Protein AF-A0A227GKV6-F1 (afdb_monomer_lite)

Radius of gyration: 29.91 Å; chains: 1; bounding box: 72×26×72 Å

Structure (mmCIF, N/CA/C/O backbone):
data_AF-A0A227GKV6-F1
#
_entry.id   AF-A0A227GKV6-F1
#
loop_
_atom_site.group_PDB
_atom_site.id
_atom_site.type_symbol
_atom_site.label_atom_id
_atom_site.label_alt_id
_atom_site.label_comp_id
_atom_site.label_asym_id
_atom_site.label_entity_id
_atom_site.label_seq_id
_atom_site.pdbx_PDB_ins_code
_atom_site.Cartn_x
_atom_site.Cartn_y
_atom_site.Cartn_z
_atom_site.occupancy
_atom_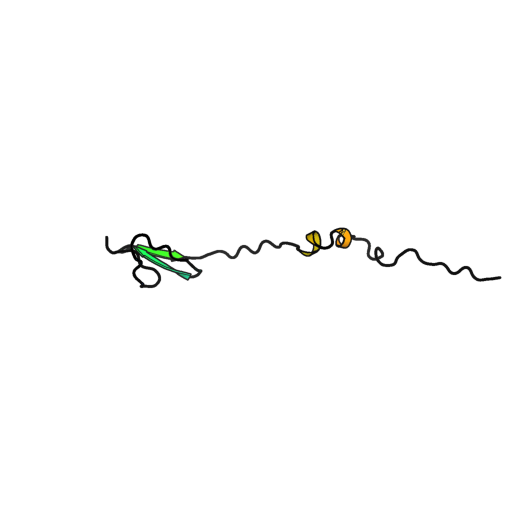site.B_iso_or_equiv
_atom_site.auth_seq_id
_atom_site.auth_comp_id
_atom_site.auth_asym_id
_atom_site.auth_atom_id
_atom_site.pdbx_PDB_model_num
ATOM 1 N N . THR A 1 1 ? -11.656 4.241 20.588 1.00 60.50 1 THR A N 1
ATOM 2 C CA . THR A 1 1 ? -11.644 4.529 19.138 1.00 60.50 1 THR A CA 1
ATOM 3 C C . THR A 1 1 ? -12.317 3.378 18.419 1.00 60.50 1 THR A C 1
ATOM 5 O O . THR A 1 1 ? -12.266 2.264 18.929 1.00 60.50 1 THR A O 1
ATOM 8 N N . ASN A 1 2 ? -12.944 3.613 17.264 1.00 76.44 2 ASN A N 1
ATOM 9 C CA . ASN A 1 2 ? -13.667 2.576 16.502 1.00 76.44 2 ASN A CA 1
ATOM 10 C C . ASN A 1 2 ? -12.746 1.476 15.925 1.00 76.44 2 ASN A C 1
ATOM 12 O O . ASN A 1 2 ? -13.217 0.514 15.330 1.00 76.44 2 ASN A O 1
ATOM 16 N N . GLY A 1 3 ? -11.440 1.566 16.194 1.00 89.12 3 GLY A N 1
ATOM 17 C CA . GLY A 1 3 ? -10.410 0.676 15.678 1.00 89.12 3 GLY A CA 1
ATOM 18 C C . GLY A 1 3 ? -9.902 1.138 14.317 1.00 89.12 3 GLY A C 1
ATOM 19 O O . GLY A 1 3 ? -10.452 2.062 13.720 1.00 89.12 3 GLY A O 1
ATOM 20 N N . THR A 1 4 ? -8.837 0.487 13.867 1.00 93.25 4 THR A N 1
ATOM 21 C CA . THR A 1 4 ? -8.337 0.572 12.495 1.00 93.25 4 THR A CA 1
ATOM 22 C C . THR A 1 4 ? -8.667 -0.745 11.817 1.00 93.25 4 THR A C 1
ATOM 24 O O . THR A 1 4 ? -8.507 -1.807 12.429 1.00 93.25 4 THR A O 1
ATOM 27 N N . MET A 1 5 ? -9.155 -0.680 10.585 1.00 95.12 5 MET A N 1
ATOM 28 C CA . MET A 1 5 ? -9.467 -1.859 9.787 1.00 95.12 5 MET A CA 1
ATOM 29 C C . MET A 1 5 ? -8.695 -1.795 8.475 1.00 95.12 5 MET A C 1
ATOM 31 O O . MET A 1 5 ? -8.502 -0.708 7.940 1.00 95.12 5 MET A O 1
ATOM 35 N N . VAL A 1 6 ? -8.262 -2.947 7.972 1.00 96.44 6 VAL A N 1
ATOM 36 C CA . VAL A 1 6 ? -7.684 -3.094 6.631 1.00 96.44 6 VAL A CA 1
ATOM 37 C C . VAL A 1 6 ? -8.489 -4.165 5.911 1.00 96.44 6 VAL A C 1
ATOM 39 O O . VAL A 1 6 ? -8.618 -5.281 6.419 1.00 96.44 6 VAL A O 1
ATOM 42 N N . ASN A 1 7 ? -9.100 -3.816 4.779 1.00 95.88 7 ASN A N 1
ATOM 43 C CA . ASN A 1 7 ? -9.976 -4.699 3.999 1.00 95.88 7 ASN A CA 1
ATOM 44 C C . ASN A 1 7 ? -11.100 -5.335 4.845 1.00 95.88 7 ASN A C 1
ATOM 46 O O . ASN A 1 7 ? -11.397 -6.522 4.731 1.00 95.88 7 ASN A O 1
ATOM 50 N N . GLY A 1 8 ? -11.678 -4.564 5.773 1.00 93.81 8 GLY A N 1
ATOM 51 C CA . GLY A 1 8 ? -12.715 -5.041 6.699 1.00 93.81 8 GLY A CA 1
ATOM 52 C C . GLY A 1 8 ? -12.206 -5.859 7.898 1.00 93.81 8 GLY A C 1
ATOM 53 O O . GLY A 1 8 ? -12.984 -6.156 8.804 1.00 93.81 8 GLY A O 1
ATOM 54 N N . ASN A 1 9 ? -10.909 -6.170 7.973 1.00 93.75 9 ASN A N 1
ATOM 55 C CA . ASN A 1 9 ? -10.318 -6.882 9.105 1.00 93.75 9 ASN A CA 1
ATOM 56 C C . ASN A 1 9 ? -9.828 -5.901 10.162 1.00 93.75 9 ASN A C 1
ATOM 58 O O . ASN A 1 9 ? -9.064 -4.983 9.870 1.00 93.75 9 ASN A O 1
ATOM 62 N N . LYS A 1 10 ? -10.244 -6.098 11.413 1.00 93.56 10 LYS A N 1
ATOM 63 C CA . LYS A 1 10 ? -9.815 -5.246 12.525 1.00 93.56 10 LYS A CA 1
ATOM 64 C C . LYS A 1 10 ? -8.373 -5.551 12.919 1.00 93.56 10 LYS A C 1
ATOM 66 O O . LYS A 1 10 ? -8.040 -6.698 13.203 1.00 93.56 10 LYS A O 1
ATOM 71 N N . ILE A 1 11 ? -7.552 -4.509 13.003 1.00 93.94 11 ILE A N 1
ATOM 72 C CA . ILE A 1 11 ? -6.137 -4.635 13.359 1.00 93.94 11 ILE A CA 1
ATOM 73 C C . ILE A 1 11 ? -5.962 -4.443 14.862 1.00 93.94 11 ILE A C 1
ATOM 75 O O . ILE A 1 11 ? -6.597 -3.577 15.478 1.00 93.94 11 ILE A O 1
ATOM 79 N N . LEU A 1 12 ? -5.111 -5.271 15.471 1.00 92.94 12 LEU A N 1
ATOM 80 C CA . LEU A 1 12 ? -4.802 -5.155 16.889 1.00 92.94 12 LEU A CA 1
ATOM 81 C C . LEU A 1 12 ? -3.926 -3.932 17.154 1.00 92.94 12 LEU A C 1
ATOM 83 O O . LEU A 1 12 ? -3.128 -3.487 16.327 1.00 92.94 12 LEU A O 1
ATOM 87 N N . LYS A 1 13 ? -4.061 -3.386 18.361 1.00 91.69 13 LYS A N 1
ATOM 88 C CA . LYS A 1 13 ? -3.232 -2.267 18.797 1.00 91.69 13 LYS A CA 1
ATOM 89 C C . LYS A 1 13 ? -1.756 -2.672 18.737 1.00 91.69 13 LYS A C 1
ATOM 91 O O . LYS A 1 13 ? -1.386 -3.704 19.288 1.00 91.69 13 LYS A O 1
ATOM 96 N N . ASN A 1 14 ? -0.931 -1.818 18.129 1.00 91.44 14 ASN A N 1
ATOM 97 C CA . ASN A 1 14 ? 0.514 -2.011 17.966 1.00 91.44 14 ASN A CA 1
ATOM 98 C C . ASN A 1 14 ? 0.908 -3.257 17.153 1.00 91.44 14 ASN A C 1
ATOM 100 O O . ASN A 1 14 ? 2.044 -3.708 17.268 1.00 91.44 14 ASN A O 1
ATOM 104 N N . GLN A 1 15 ? 0.001 -3.814 16.346 1.00 90.75 15 GLN A N 1
ATOM 105 C CA . GLN A 1 15 ? 0.334 -4.878 15.407 1.00 90.75 15 GLN A CA 1
ATOM 106 C C . GLN A 1 15 ? 0.715 -4.258 14.057 1.00 90.75 15 GLN A C 1
ATOM 108 O O . GLN A 1 15 ? -0.139 -3.636 13.422 1.00 90.75 15 GLN A O 1
ATOM 113 N N . PRO A 1 16 ? 1.970 -4.409 13.601 1.00 94.06 16 PRO A N 1
ATOM 114 C CA . PRO A 1 16 ? 2.342 -4.035 12.247 1.00 94.06 16 PRO A CA 1
ATOM 115 C C . PRO A 1 16 ? 1.580 -4.898 11.244 1.00 94.06 16 PRO A C 1
ATOM 117 O O . PRO A 1 16 ? 1.422 -6.104 11.450 1.00 94.06 16 PRO A O 1
ATOM 120 N N . ILE A 1 17 ? 1.147 -4.283 10.149 1.00 94.06 17 ILE A N 1
ATOM 121 C CA . ILE A 1 17 ? 0.590 -4.992 9.005 1.00 94.06 17 ILE A CA 1
ATOM 122 C C . ILE A 1 17 ? 1.303 -4.525 7.742 1.00 94.06 17 ILE A C 1
ATOM 124 O O . ILE A 1 17 ? 1.632 -3.345 7.610 1.00 94.06 17 ILE A O 1
ATOM 128 N N . SER A 1 18 ? 1.554 -5.461 6.835 1.00 95.12 18 SER A N 1
ATOM 129 C CA . SER A 1 18 ? 2.005 -5.141 5.485 1.00 95.12 18 SER A CA 1
ATOM 130 C C . SER A 1 18 ? 0.825 -4.610 4.686 1.00 95.12 18 SER A C 1
ATOM 132 O O . SER A 1 18 ? -0.239 -5.223 4.693 1.00 95.12 18 SER A O 1
ATOM 134 N N . ILE A 1 19 ? 1.037 -3.488 4.008 1.00 95.12 19 ILE A N 1
ATOM 135 C CA . ILE A 1 19 ? 0.078 -2.901 3.079 1.00 95.12 19 ILE A CA 1
ATOM 136 C C . ILE A 1 19 ? 0.518 -3.246 1.660 1.00 95.12 19 ILE A C 1
ATOM 138 O O . ILE A 1 19 ? 1.710 -3.175 1.349 1.00 95.12 19 ILE A O 1
ATOM 142 N N . VAL A 1 20 ? -0.438 -3.619 0.821 1.00 94.75 20 VAL A N 1
ATOM 143 C CA . VAL A 1 20 ? -0.228 -3.952 -0.589 1.00 94.75 20 VAL A CA 1
ATOM 144 C C . VAL A 1 20 ? -1.104 -3.093 -1.497 1.00 94.75 20 VAL A C 1
ATOM 146 O O . VAL A 1 20 ? -1.978 -2.353 -1.042 1.00 94.75 20 VAL A O 1
ATOM 149 N N . GLU A 1 21 ? -0.837 -3.178 -2.799 1.00 95.31 21 GLU A N 1
ATOM 150 C CA . GLU A 1 21 ? -1.624 -2.490 -3.817 1.00 95.31 21 GLU A CA 1
ATOM 151 C C . GLU A 1 21 ? -3.110 -2.842 -3.719 1.00 95.31 21 GLU A C 1
ATOM 153 O O . GLU A 1 21 ? -3.469 -4.020 -3.672 1.00 95.31 21 GLU A O 1
ATOM 158 N N . GLY A 1 22 ? -3.967 -1.818 -3.723 1.00 95.44 22 GLY A N 1
ATOM 159 C CA . GLY A 1 22 ? -5.420 -1.972 -3.682 1.00 95.44 22 GLY A CA 1
ATOM 160 C C . GLY A 1 22 ? -6.019 -2.150 -2.285 1.00 95.44 22 GLY A C 1
ATOM 161 O O . GLY A 1 22 ? -7.235 -2.312 -2.177 1.00 95.44 22 GLY A O 1
ATOM 162 N N . ASP A 1 23 ? -5.215 -2.104 -1.219 1.00 97.38 23 ASP 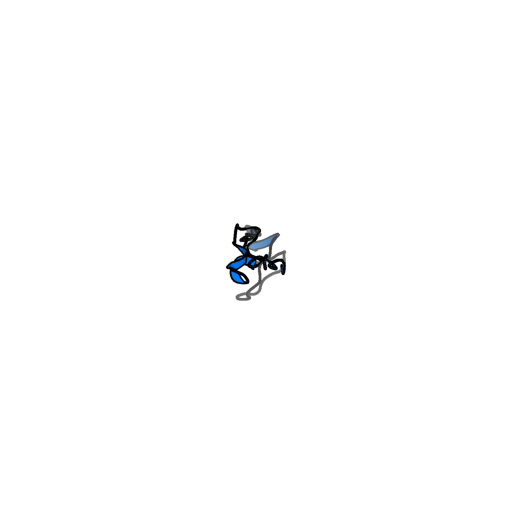A N 1
ATOM 163 C CA . ASP A 1 23 ? -5.735 -2.163 0.147 1.00 97.38 23 ASP A CA 1
ATOM 164 C C . ASP A 1 23 ? -6.622 -0.956 0.483 1.00 97.38 23 ASP A C 1
ATOM 166 O O . ASP A 1 23 ? -6.387 0.174 0.051 1.00 97.38 23 ASP A O 1
ATOM 170 N N . VAL A 1 24 ? -7.620 -1.186 1.337 1.00 97.56 24 VAL A N 1
ATOM 171 C CA . VAL A 1 24 ? -8.493 -0.142 1.881 1.00 97.56 24 VAL A CA 1
ATOM 172 C C . VAL A 1 24 ? -8.361 -0.096 3.398 1.00 97.56 24 VAL A C 1
ATOM 174 O O . VAL A 1 24 ? -8.674 -1.063 4.099 1.00 97.56 24 VAL A O 1
ATOM 177 N N . VAL A 1 25 ? -7.923 1.049 3.920 1.00 96.56 25 VAL A N 1
ATOM 178 C CA . VAL A 1 25 ? -7.785 1.304 5.356 1.00 96.56 25 VAL A CA 1
ATOM 179 C C . VAL A 1 25 ? -8.966 2.132 5.850 1.00 96.56 25 VAL A C 1
ATOM 181 O O . VAL A 1 25 ? -9.193 3.249 5.386 1.00 96.56 25 VAL A O 1
ATOM 184 N N . SER A 1 26 ? -9.695 1.620 6.840 1.00 95.88 26 SER A N 1
ATOM 185 C CA . SER A 1 26 ? -10.828 2.316 7.457 1.00 95.88 26 SER A CA 1
ATOM 186 C C . SER A 1 26 ? -10.493 2.788 8.875 1.00 95.88 26 SER A C 1
ATOM 188 O O . SER A 1 26 ? -9.999 2.024 9.713 1.00 95.88 26 SER A O 1
ATOM 190 N N . LEU A 1 27 ? -10.803 4.055 9.161 1.00 93.19 27 LEU A N 1
ATOM 191 C CA . LEU A 1 27 ? -10.600 4.722 10.450 1.00 93.19 27 LEU A CA 1
ATOM 192 C C . LEU A 1 27 ? -11.913 5.381 10.892 1.00 93.19 27 LEU A C 1
ATOM 194 O O . LEU A 1 27 ? -12.177 6.551 10.613 1.00 93.19 27 LEU A O 1
ATOM 198 N N . GLY A 1 28 ? -12.769 4.632 11.586 1.00 87.88 28 GLY A N 1
ATOM 199 C CA . GLY A 1 28 ? -14.117 5.109 11.901 1.00 87.88 28 GLY A CA 1
ATOM 200 C C . GLY A 1 28 ? -14.939 5.318 10.627 1.00 87.88 28 GLY A C 1
ATOM 201 O O . GLY A 1 28 ? -15.279 4.343 9.975 1.00 87.88 28 GLY A O 1
ATOM 202 N N . GLN A 1 29 ? -15.269 6.569 10.300 1.00 90.62 29 GLN A N 1
ATOM 203 C CA . GLN A 1 29 ? -16.022 6.927 9.087 1.00 90.62 29 GLN A CA 1
ATOM 204 C C . GLN A 1 29 ? -15.131 7.250 7.878 1.00 90.62 29 GLN A C 1
ATOM 206 O O . GLN A 1 29 ? -15.645 7.518 6.798 1.00 90.62 29 GLN A O 1
ATOM 211 N N . TYR A 1 30 ? -13.813 7.313 8.078 1.00 93.88 30 TYR A N 1
ATOM 212 C CA . TYR A 1 30 ? -12.867 7.613 7.010 1.00 93.88 30 TYR A CA 1
ATOM 213 C C . TYR A 1 30 ? -12.433 6.332 6.314 1.00 93.88 30 TYR A C 1
ATOM 215 O O . TYR A 1 30 ? -12.221 5.308 6.969 1.00 93.88 30 TYR A O 1
ATOM 223 N N . GLU A 1 31 ? -12.230 6.436 5.0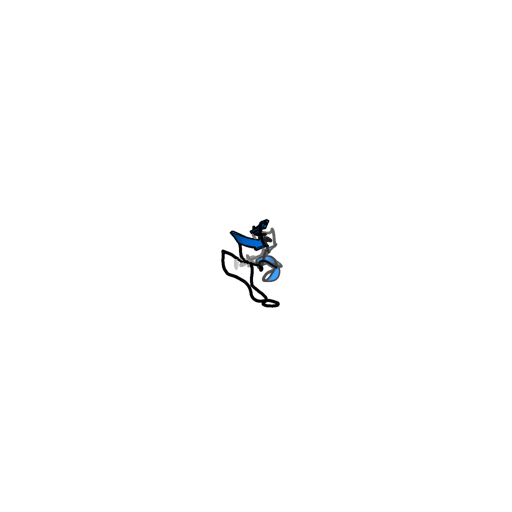07 1.00 95.62 31 GLU A N 1
ATOM 224 C CA . GLU A 1 31 ? -11.746 5.364 4.152 1.00 95.62 31 GLU A CA 1
ATOM 225 C C . GLU A 1 31 ? -10.575 5.888 3.319 1.00 95.62 31 GLU A C 1
ATOM 227 O O . GLU A 1 31 ? -10.632 6.992 2.774 1.00 95.62 31 GLU A O 1
ATOM 232 N N . ILE A 1 32 ? -9.488 5.123 3.287 1.00 96.38 32 ILE A N 1
ATOM 233 C CA . ILE A 1 32 ? -8.245 5.458 2.597 1.00 96.38 32 ILE A CA 1
ATOM 234 C C . ILE A 1 32 ? -7.932 4.300 1.655 1.00 96.38 32 ILE A C 1
ATOM 236 O O . ILE A 1 32 ? -7.639 3.199 2.117 1.00 96.38 32 ILE A O 1
ATOM 240 N N . GLY A 1 33 ? -7.989 4.550 0.349 1.00 96.88 33 GLY A N 1
ATOM 241 C CA . GLY A 1 33 ? -7.522 3.602 -0.660 1.00 96.88 33 GLY A CA 1
ATOM 242 C C . GLY A 1 33 ? -6.012 3.709 -0.850 1.00 96.88 33 GLY A C 1
ATOM 243 O O . GLY A 1 33 ? -5.465 4.814 -0.877 1.00 96.88 33 GLY A O 1
ATOM 244 N N . VAL A 1 34 ? -5.345 2.568 -0.978 1.00 96.62 34 VAL A N 1
ATOM 245 C CA . VAL A 1 34 ? -3.909 2.483 -1.227 1.00 96.62 34 VAL A CA 1
ATOM 246 C C . VAL A 1 34 ? -3.662 2.147 -2.691 1.00 96.62 34 VAL A C 1
ATOM 248 O O . VAL A 1 34 ? -4.132 1.129 -3.192 1.00 96.62 34 VAL A O 1
ATOM 251 N N . ALA A 1 35 ? -2.885 3.009 -3.342 1.00 95.06 35 ALA A N 1
ATOM 252 C CA . ALA A 1 35 ? -2.323 2.789 -4.664 1.00 95.06 35 ALA A CA 1
ATOM 253 C C . ALA A 1 35 ? -0.812 3.073 -4.612 1.00 95.06 35 ALA A C 1
ATOM 255 O O . ALA A 1 35 ? -0.369 4.091 -4.077 1.00 95.06 35 ALA A O 1
ATOM 256 N N . LEU A 1 36 ? -0.033 2.153 -5.149 1.00 90.25 36 LEU A N 1
ATOM 257 C CA . LEU A 1 36 ? 1.409 2.073 -5.211 1.00 90.25 36 LEU A CA 1
ATOM 258 C C . LEU A 1 36 ? 1.776 2.147 -6.687 1.00 90.25 36 LEU A C 1
ATOM 260 O O . LEU A 1 36 ? 1.493 1.253 -7.485 1.00 90.25 36 LEU A O 1
ATOM 264 N N . GLU A 1 37 ? 2.433 3.235 -7.055 1.00 87.12 37 GLU A N 1
ATOM 265 C CA . GLU A 1 37 ? 2.986 3.366 -8.389 1.00 87.12 37 GLU A CA 1
ATOM 266 C C . GLU A 1 37 ? 4.175 2.412 -8.544 1.00 87.12 37 GLU A C 1
ATOM 268 O O . GLU A 1 37 ? 5.141 2.452 -7.775 1.00 87.12 37 GLU A O 1
ATOM 273 N N . HIS A 1 38 ? 4.116 1.543 -9.553 1.00 78.56 38 HIS A N 1
ATOM 274 C CA . HIS A 1 38 ? 5.233 0.668 -9.877 1.00 78.56 38 HIS A CA 1
ATOM 275 C C . HIS A 1 38 ? 6.294 1.447 -10.661 1.00 78.56 38 HIS A C 1
ATOM 277 O O . HIS A 1 38 ? 6.286 1.486 -11.893 1.00 78.56 38 HIS A O 1
ATOM 283 N N . ILE A 1 39 ? 7.236 2.051 -9.940 1.00 81.38 39 ILE A N 1
ATOM 284 C CA . ILE A 1 39 ? 8.404 2.689 -10.546 1.00 81.38 39 ILE A CA 1
ATOM 285 C C . ILE A 1 39 ? 9.413 1.592 -10.896 1.00 81.38 39 ILE A C 1
ATOM 287 O O . ILE A 1 39 ? 10.229 1.181 -10.071 1.00 81.38 39 ILE A O 1
ATOM 291 N N . SER A 1 40 ? 9.372 1.108 -12.136 1.00 73.75 40 SER A N 1
ATOM 292 C CA . SER A 1 40 ? 10.474 0.317 -12.680 1.00 73.75 40 SER A CA 1
ATOM 293 C C . SER A 1 40 ? 11.605 1.268 -13.064 1.00 73.75 40 SER A C 1
ATOM 295 O O . SER A 1 40 ? 11.564 1.890 -14.127 1.00 73.75 40 SER A O 1
ATOM 297 N N . ALA A 1 41 ? 12.622 1.390 -12.213 1.00 73.75 41 ALA A N 1
ATOM 298 C CA . ALA A 1 41 ? 13.899 1.913 -12.673 1.00 73.75 41 ALA A CA 1
ATOM 299 C C . ALA A 1 41 ? 14.436 0.930 -13.722 1.00 73.75 41 ALA A C 1
ATOM 301 O O . ALA A 1 41 ? 14.618 -0.252 -13.425 1.00 73.75 41 ALA A O 1
ATOM 302 N N . VAL A 1 42 ? 14.641 1.391 -14.958 1.00 68.75 42 VAL A N 1
ATOM 303 C CA . VAL A 1 42 ? 15.353 0.605 -15.972 1.00 68.75 42 VAL A CA 1
ATOM 304 C C . VAL A 1 42 ? 16.807 0.540 -15.521 1.00 68.75 42 VAL A C 1
ATOM 306 O O . VAL A 1 42 ? 17.603 1.424 -15.824 1.00 68.75 42 VAL A O 1
ATOM 309 N N . GLN A 1 43 ? 17.128 -0.461 -14.708 1.00 69.00 43 GLN A N 1
ATOM 310 C CA . GLN A 1 43 ? 18.499 -0.757 -14.339 1.00 69.00 43 GLN A CA 1
ATOM 311 C C . GLN A 1 43 ? 19.086 -1.637 -15.438 1.00 69.00 43 GLN A C 1
ATOM 313 O O . GLN A 1 43 ? 18.676 -2.786 -15.614 1.00 69.00 43 GLN A O 1
ATOM 318 N N . ASP A 1 44 ? 20.026 -1.080 -16.195 1.00 70.62 44 ASP A N 1
ATOM 319 C CA . ASP A 1 44 ? 20.809 -1.847 -17.154 1.00 70.62 44 ASP A CA 1
ATOM 320 C C . ASP A 1 44 ? 21.843 -2.692 -16.403 1.00 70.62 44 ASP A C 1
ATOM 322 O O . ASP A 1 44 ? 22.997 -2.314 -16.226 1.00 70.62 44 ASP A O 1
ATOM 326 N N . ILE A 1 45 ? 21.403 -3.862 -15.942 1.00 76.00 45 ILE A N 1
ATOM 327 C CA . ILE A 1 45 ? 22.270 -4.837 -15.274 1.00 76.00 45 ILE A CA 1
ATOM 328 C C . ILE A 1 45 ? 23.409 -5.329 -16.180 1.00 76.00 45 ILE A C 1
ATOM 330 O O . ILE A 1 45 ? 24.398 -5.859 -15.680 1.00 76.00 45 ILE A O 1
ATOM 334 N N . ALA A 1 46 ? 23.285 -5.199 -17.507 1.00 70.44 46 ALA A N 1
ATOM 335 C CA . ALA A 1 46 ? 24.327 -5.640 -18.424 1.00 70.44 46 ALA A CA 1
ATOM 336 C C . ALA A 1 46 ? 25.534 -4.695 -18.383 1.00 70.44 46 ALA A C 1
ATOM 338 O O . ALA A 1 46 ? 26.662 -5.172 -18.503 1.00 70.44 46 ALA A O 1
ATOM 339 N N . ALA A 1 47 ? 25.306 -3.400 -18.139 1.00 71.69 47 ALA A N 1
ATOM 340 C CA . ALA A 1 47 ? 26.368 -2.418 -17.931 1.00 71.69 47 ALA A CA 1
ATOM 341 C C . ALA A 1 47 ? 27.209 -2.719 -16.677 1.00 71.69 47 ALA A C 1
ATOM 343 O O . ALA A 1 47 ? 28.423 -2.524 -16.695 1.00 71.69 47 ALA A O 1
ATOM 344 N N . ASP A 1 48 ? 26.584 -3.245 -15.619 1.00 72.44 48 ASP A N 1
ATOM 345 C CA . ASP A 1 48 ? 27.273 -3.602 -14.371 1.00 72.44 48 ASP A CA 1
ATOM 346 C C . ASP A 1 48 ? 28.079 -4.913 -14.491 1.00 72.44 48 ASP A C 1
ATOM 348 O O . ASP A 1 48 ? 29.117 -5.069 -13.849 1.00 72.44 48 ASP A O 1
ATOM 352 N N . ILE A 1 49 ? 27.609 -5.872 -15.298 1.00 79.38 49 ILE A N 1
ATOM 353 C CA . ILE A 1 49 ? 28.218 -7.210 -15.438 1.00 79.38 49 ILE A CA 1
ATOM 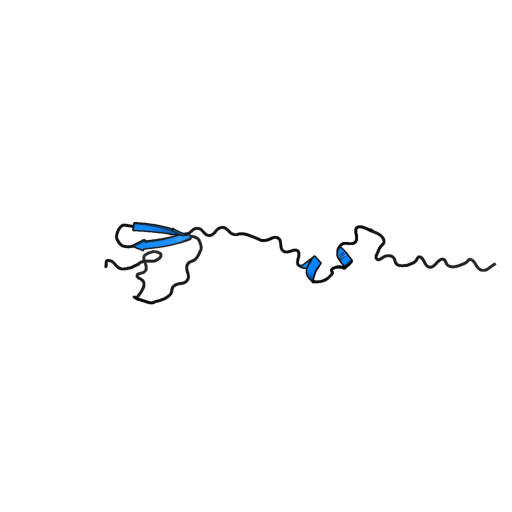354 C C . ILE A 1 49 ? 29.323 -7.239 -16.505 1.00 79.38 49 ILE A C 1
ATOM 356 O O . ILE A 1 49 ? 30.304 -7.961 -16.342 1.00 79.38 49 ILE A O 1
ATOM 360 N N . ALA A 1 50 ? 29.150 -6.496 -17.600 1.00 76.00 50 ALA A N 1
ATOM 361 C CA . ALA A 1 50 ? 30.039 -6.505 -18.763 1.00 76.00 50 ALA A CA 1
ATOM 362 C C . ALA A 1 50 ? 30.195 -5.078 -19.326 1.00 76.00 50 ALA A C 1
ATOM 364 O O . ALA A 1 50 ? 29.603 -4.755 -20.365 1.00 76.00 50 ALA A O 1
ATOM 365 N N . PRO A 1 51 ? 30.964 -4.202 -18.652 1.00 68.31 51 PRO A N 1
ATOM 366 C CA . PRO A 1 51 ? 31.129 -2.800 -19.049 1.00 68.31 51 PRO A CA 1
ATOM 367 C C . PRO A 1 51 ? 31.731 -2.628 -20.458 1.00 68.31 51 PRO A C 1
ATOM 369 O O . PRO A 1 51 ? 31.514 -1.613 -21.116 1.00 68.31 51 PRO A O 1
ATOM 372 N N . GLU A 1 52 ? 32.438 -3.631 -20.973 1.00 67.12 52 GLU A N 1
ATOM 373 C CA . GLU A 1 52 ? 32.988 -3.677 -22.330 1.00 67.12 52 GLU A CA 1
ATOM 374 C C . GLU A 1 52 ? 31.931 -3.829 -23.444 1.00 67.12 52 GLU A C 1
ATOM 376 O O . GLU A 1 52 ? 32.215 -3.518 -24.603 1.00 67.12 52 GLU A O 1
ATOM 381 N N . ARG A 1 53 ? 30.687 -4.234 -23.122 1.00 65.75 53 ARG A N 1
ATOM 382 C CA . ARG A 1 53 ? 29.583 -4.317 -24.105 1.00 65.75 53 ARG A CA 1
ATOM 383 C C . ARG A 1 53 ? 29.094 -2.959 -24.605 1.00 65.75 53 ARG A C 1
ATOM 385 O O . ARG A 1 53 ? 28.336 -2.930 -25.569 1.00 65.75 53 ARG A O 1
ATOM 392 N N . VAL A 1 54 ? 29.524 -1.852 -23.999 1.00 64.25 54 VAL A N 1
ATOM 393 C CA . VAL A 1 54 ? 29.143 -0.488 -24.415 1.00 64.25 54 VAL A CA 1
ATOM 394 C C . VAL A 1 54 ? 29.977 0.004 -25.617 1.00 64.25 54 VAL A C 1
ATOM 396 O O . VAL A 1 54 ? 29.896 1.166 -26.013 1.00 64.25 54 VAL A O 1
ATOM 399 N N . SER A 1 55 ? 30.787 -0.862 -26.237 1.00 67.62 55 SER A N 1
ATOM 400 C CA . SER A 1 55 ? 31.479 -0.523 -27.482 1.00 67.62 55 SER A CA 1
ATOM 401 C C . SER A 1 55 ? 30.481 -0.326 -28.630 1.00 67.62 55 SER A C 1
ATOM 403 O O . SER A 1 55 ? 29.753 -1.243 -29.003 1.00 67.62 55 SER A O 1
ATOM 405 N N . ASN A 1 56 ? 30.494 0.863 -29.237 1.00 70.44 56 ASN A N 1
ATOM 406 C CA . ASN A 1 56 ? 29.772 1.146 -30.485 1.00 70.44 56 ASN A CA 1
ATOM 407 C C . ASN A 1 56 ? 30.496 0.593 -31.724 1.00 70.44 56 ASN A C 1
ATOM 409 O O . ASN A 1 56 ? 30.023 0.790 -32.843 1.00 70.44 56 ASN A O 1
ATOM 413 N N . ASP A 1 57 ? 31.655 -0.043 -31.540 1.00 73.31 57 ASP A N 1
ATOM 414 C CA . ASP A 1 57 ? 32.418 -0.645 -32.622 1.00 73.31 57 ASP A CA 1
ATOM 415 C C . ASP A 1 57 ? 31.918 -2.081 -32.878 1.00 73.31 57 ASP A C 1
ATOM 417 O O . ASP A 1 57 ? 32.163 -2.973 -32.055 1.00 73.31 57 ASP A O 1
ATOM 421 N N . PRO A 1 58 ? 31.226 -2.337 -34.009 1.00 70.81 58 PRO A N 1
ATOM 422 C CA . PRO A 1 58 ? 30.682 -3.655 -34.329 1.00 70.81 58 PRO A CA 1
ATOM 423 C C . PRO A 1 58 ? 31.763 -4.725 -34.542 1.00 70.81 58 PRO A C 1
ATOM 425 O O . PRO A 1 58 ? 31.433 -5.909 -34.603 1.00 70.81 58 PRO A O 1
ATOM 428 N N . LEU A 1 59 ? 33.038 -4.336 -34.660 1.00 72.62 59 LEU A N 1
ATOM 429 C CA . LEU A 1 59 ? 34.159 -5.236 -34.926 1.00 72.62 59 LEU A 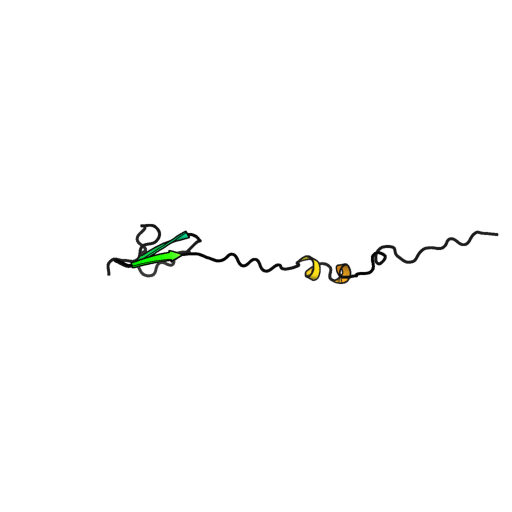CA 1
ATOM 430 C C . LEU A 1 59 ? 35.001 -5.548 -33.682 1.00 72.62 59 LEU A C 1
ATOM 432 O O . LEU A 1 59 ? 35.944 -6.328 -33.780 1.00 72.62 59 LEU A O 1
ATOM 436 N N . VAL A 1 60 ? 34.648 -5.019 -32.504 1.00 72.88 60 VAL A N 1
ATOM 437 C CA . VAL A 1 60 ? 35.455 -5.155 -31.273 1.00 72.88 60 VAL A CA 1
ATOM 438 C C . VAL A 1 60 ? 35.747 -6.613 -30.876 1.00 72.88 60 VAL A C 1
ATOM 440 O O . VAL A 1 60 ? 36.784 -6.903 -30.288 1.00 72.88 60 VAL A O 1
ATOM 443 N N . ASN A 1 61 ? 34.864 -7.548 -31.241 1.00 67.00 61 ASN A N 1
ATOM 444 C CA . ASN A 1 61 ? 35.004 -8.975 -30.928 1.00 67.00 61 ASN A CA 1
ATOM 445 C C . ASN A 1 61 ? 35.694 -9.790 -32.033 1.00 67.00 61 ASN A C 1
ATOM 447 O O . ASN A 1 61 ? 35.871 -10.995 -31.868 1.00 67.00 61 ASN A O 1
ATOM 451 N N . LEU A 1 62 ? 36.034 -9.174 -33.169 1.00 72.06 62 LEU A N 1
ATOM 452 C CA . LEU A 1 62 ? 36.548 -9.888 -34.339 1.00 72.06 62 LEU A CA 1
ATOM 453 C C . LEU A 1 62 ? 38.072 -10.108 -34.294 1.00 72.06 62 LEU A C 1
ATOM 455 O O . LEU A 1 62 ? 38.588 -10.874 -35.102 1.00 72.06 62 LEU A O 1
ATOM 459 N N . GLY A 1 63 ? 38.770 -9.514 -33.315 1.00 65.19 63 GLY A N 1
ATOM 460 C CA . GLY A 1 63 ? 40.222 -9.641 -33.147 1.00 65.19 63 GLY A CA 1
ATOM 461 C C . GLY A 1 63 ? 41.022 -9.034 -34.307 1.00 65.19 63 GLY A C 1
ATOM 462 O O . GLY A 1 63 ? 40.460 -8.572 -35.300 1.00 65.19 63 GLY A O 1
ATOM 463 N N . GLU A 1 64 ? 42.352 -9.001 -34.188 1.00 65.94 64 GLU A N 1
ATOM 464 C CA . GLU A 1 64 ? 43.207 -8.623 -35.319 1.00 65.94 64 GLU A CA 1
ATOM 465 C C . GLU A 1 64 ? 43.103 -9.686 -36.418 1.00 65.94 64 GLU A C 1
ATOM 467 O O . GLU A 1 64 ? 43.254 -10.883 -36.164 1.00 65.94 64 GLU A O 1
ATOM 472 N N . ALA A 1 65 ? 42.827 -9.247 -37.647 1.00 62.16 65 ALA A N 1
ATOM 473 C CA . ALA A 1 65 ? 42.789 -10.126 -38.804 1.00 62.16 65 ALA A CA 1
ATOM 474 C C . ALA A 1 65 ? 44.167 -10.776 -38.992 1.00 62.16 65 ALA A C 1
ATOM 476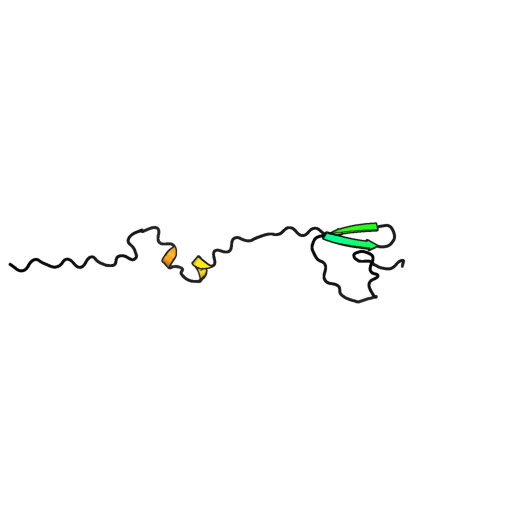 O O . ALA A 1 65 ? 45.146 -10.094 -39.295 1.00 62.16 65 ALA A O 1
ATOM 477 N N . VAL A 1 66 ? 44.239 -12.096 -38.822 1.00 62.56 66 VAL A N 1
ATOM 478 C CA . VAL A 1 66 ? 45.432 -12.867 -39.174 1.00 62.56 66 VAL A CA 1
ATOM 479 C C . VAL A 1 66 ? 45.517 -12.874 -40.697 1.00 62.56 66 VAL A C 1
ATOM 481 O O . VAL A 1 66 ? 44.755 -13.566 -41.368 1.00 62.56 66 VAL A O 1
ATOM 484 N N . VAL A 1 67 ? 46.395 -12.039 -41.248 1.00 66.19 67 VAL A N 1
ATOM 485 C CA . VAL A 1 67 ? 46.732 -12.070 -42.671 1.00 66.19 67 VAL A CA 1
ATOM 486 C C . VAL A 1 67 ? 47.720 -13.217 -42.851 1.00 66.19 67 VAL A C 1
ATOM 488 O O . VAL A 1 67 ? 48.871 -13.109 -42.435 1.00 66.19 67 VAL A O 1
ATOM 491 N N . GLU A 1 68 ? 47.268 -14.340 -43.408 1.00 58.81 68 GLU A N 1
ATOM 492 C CA . GLU A 1 68 ? 48.184 -15.385 -43.868 1.00 58.81 68 GLU A CA 1
ATOM 493 C C . GLU A 1 68 ? 48.934 -14.839 -45.091 1.00 58.81 68 GLU A C 1
ATOM 495 O O . GLU A 1 68 ? 48.335 -14.575 -46.135 1.00 58.81 68 GLU A O 1
ATOM 500 N N . GLU A 1 69 ? 50.235 -14.584 -44.940 1.00 55.06 69 GLU A N 1
ATOM 501 C CA . GLU A 1 69 ? 51.099 -14.213 -46.060 1.00 55.06 69 GLU A CA 1
ATOM 502 C C . GLU A 1 69 ? 51.193 -15.404 -47.026 1.00 55.06 69 GLU A C 1
ATOM 504 O O . GLU A 1 69 ? 51.597 -16.499 -46.634 1.00 55.06 69 GLU A O 1
ATOM 509 N N . GLU A 1 70 ? 50.804 -15.200 -48.290 1.00 53.09 70 GLU A N 1
ATOM 510 C CA . GLU A 1 70 ? 50.993 -16.191 -49.352 1.00 53.09 70 GLU A CA 1
ATOM 511 C C . GLU A 1 70 ? 52.493 -16.498 -49.507 1.00 53.09 70 GLU A C 1
ATOM 513 O O . GLU A 1 70 ? 53.273 -15.654 -49.958 1.00 53.09 70 GLU A O 1
ATOM 518 N N . GLU A 1 71 ? 52.887 -17.720 -49.135 1.00 47.84 71 GLU A N 1
ATOM 519 C CA . GLU A 1 71 ? 54.190 -18.305 -49.455 1.00 47.84 71 GLU A CA 1
ATOM 520 C C . GLU A 1 71 ? 54.442 -18.206 -50.967 1.00 47.84 71 GLU A C 1
ATOM 522 O O . GLU A 1 71 ? 53.655 -18.701 -51.780 1.00 47.84 71 GLU A O 1
ATOM 527 N N . LYS A 1 72 ? 55.561 -17.582 -51.342 1.00 47.12 72 LYS A N 1
ATOM 528 C CA . LYS A 1 72 ? 56.049 -17.520 -52.720 1.00 47.12 72 LYS A CA 1
ATOM 529 C C . LYS A 1 72 ? 57.407 -18.189 -52.852 1.00 47.12 72 LYS A C 1
ATOM 531 O O . LYS A 1 72 ? 58.270 -17.937 -51.983 1.00 47.12 72 LYS A O 1
#

Foldseek 3Di:
DQAKDKPNHGDDPPDDDDDDAQIWIDDPPDIDGDHDDPDPDPDPVCCVVPVVVPDPDPCPPVPPDDDDPDDD

InterPro domains:
  IPR000253 Forkhead-associated (FHA) domain [PF00498] (1-28)
  IPR008984 SMAD/FHA domain superfamily [SSF49879] (1-36)

Sequence (72 aa):
TNGTMVNGNKILKNQPISIVEGDVVSLGQYEIGVALEHISAVQDIAADIAPERVSNDPLVNLGEAVVEEEEK

Secondary structure (DSSP, 8-state):
---EEETTEEPPTT------TT-EEEETTEEEE-----------HHHHH-GGGG---TTTTS-S--------

Organism: Vibrio parahaemolyticus (NCBI:txid670)

pLDDT: mean 80.57, std 14.26, range [47.12, 97.56]